Protein AF-A0A3S1MTW9-F1 (afdb_monomer_lite)

Secondary structure (DSSP, 8-state):
--TTSS-TTHHHHTTSPPGGGT--EEEEEETTEEEETTS-EEE--PPPP--TTTS-HHHHHHHHHHHHHHHHHHTSS------

Structure (mmCIF, N/CA/C/O backbone):
data_AF-A0A3S1MTW9-F1
#
_entry.id   AF-A0A3S1MTW9-F1
#
loop_
_atom_site.group_PDB
_atom_site.id
_atom_site.type_symbol
_atom_site.label_atom_id
_atom_site.label_alt_id
_atom_site.label_comp_id
_atom_site.label_asym_id
_atom_site.label_entity_id
_atom_site.label_seq_id
_atom_site.pdbx_PDB_ins_code
_atom_site.Cartn_x
_atom_site.Cartn_y
_atom_site.Cartn_z
_atom_site.occupancy
_atom_site.B_iso_or_equiv
_atom_site.auth_seq_id
_atom_site.auth_comp_id
_atom_site.auth_asym_id
_atom_site.auth_atom_id
_atom_site.pdbx_PDB_model_num
ATOM 1 N N . MET A 1 1 ? -18.197 -15.016 34.521 1.00 53.72 1 MET A N 1
ATOM 2 C CA . MET A 1 1 ? -16.927 -14.770 35.239 1.00 53.72 1 MET A CA 1
ATOM 3 C C . MET A 1 1 ? -16.070 -13.853 34.379 1.00 53.72 1 MET A C 1
ATOM 5 O O . MET A 1 1 ? -15.908 -14.137 33.200 1.00 53.72 1 MET A O 1
ATOM 9 N N . SER A 1 2 ? -15.620 -12.712 34.903 1.00 67.06 2 SER A N 1
ATOM 10 C CA . SER A 1 2 ? -14.790 -11.778 34.131 1.00 67.06 2 SER A CA 1
ATOM 11 C C . SER A 1 2 ? -13.352 -12.282 34.126 1.00 67.06 2 SER A C 1
ATOM 13 O O . SER A 1 2 ? -12.730 -12.324 35.182 1.00 67.06 2 SER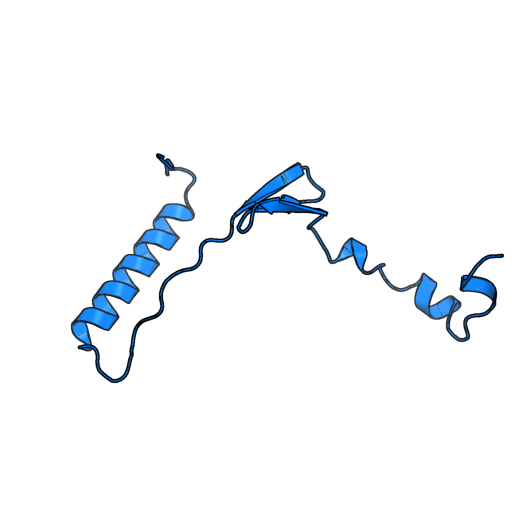 A O 1
ATOM 15 N N . VAL A 1 3 ? -12.813 -12.597 32.945 1.00 69.12 3 VAL A N 1
ATOM 16 C CA . VAL A 1 3 ? -11.405 -13.000 32.718 1.00 69.12 3 VAL A CA 1
ATOM 17 C C . VAL A 1 3 ? -10.404 -12.026 33.365 1.00 69.12 3 VAL A C 1
ATOM 19 O O . VAL A 1 3 ? -9.264 -12.373 33.645 1.00 69.12 3 VAL A O 1
ATOM 22 N N . ASN A 1 4 ? -10.827 -10.789 33.636 1.00 70.12 4 ASN A N 1
ATOM 23 C CA . ASN A 1 4 ? -9.994 -9.763 34.249 1.00 70.12 4 ASN A CA 1
ATOM 24 C C . ASN A 1 4 ? -9.849 -9.875 35.773 1.00 70.12 4 ASN A C 1
ATOM 26 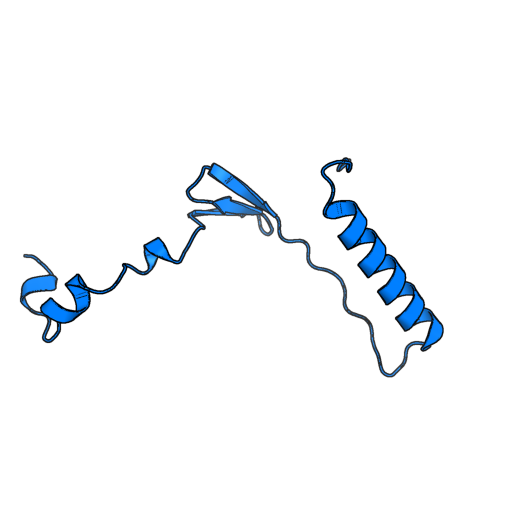O O . ASN A 1 4 ? -8.975 -9.205 36.313 1.00 70.12 4 ASN A O 1
ATOM 30 N N . ALA A 1 5 ? -10.682 -10.656 36.467 1.00 75.31 5 ALA A N 1
ATOM 31 C CA . ALA A 1 5 ? -10.598 -10.801 37.923 1.00 75.31 5 ALA A CA 1
ATOM 32 C C . ALA A 1 5 ? -9.382 -11.641 38.359 1.00 75.31 5 ALA A C 1
ATOM 34 O O . ALA A 1 5 ? -8.769 -11.327 39.375 1.00 75.31 5 ALA A O 1
ATOM 35 N N . ASP A 1 6 ? -8.982 -12.619 37.540 1.00 82.44 6 ASP A N 1
ATOM 36 C CA . ASP A 1 6 ? -7.934 -13.597 37.874 1.00 82.44 6 ASP A CA 1
ATOM 37 C C . ASP A 1 6 ? -6.538 -13.218 37.332 1.00 82.44 6 ASP A C 1
ATOM 39 O O . ASP A 1 6 ? -5.552 -13.927 37.533 1.00 82.44 6 ASP A O 1
ATOM 43 N N . LEU A 1 7 ? -6.415 -12.084 36.631 1.00 83.50 7 LEU A N 1
ATOM 44 C CA . LEU A 1 7 ? -5.161 -11.659 36.002 1.00 83.50 7 LEU A CA 1
ATOM 45 C C . LEU A 1 7 ? -4.269 -10.860 36.966 1.00 83.50 7 LEU A C 1
ATOM 47 O O . LEU A 1 7 ? -4.620 -9.757 37.389 1.00 83.50 7 LEU A O 1
ATOM 51 N N . LYS A 1 8 ? -3.035 -11.342 37.181 1.00 86.25 8 LYS A N 1
ATOM 52 C CA . LYS A 1 8 ? -1.980 -10.697 38.000 1.00 86.25 8 LYS A CA 1
ATOM 53 C C . LYS A 1 8 ? -1.756 -9.210 37.680 1.00 86.25 8 LYS A C 1
ATOM 55 O O . LYS A 1 8 ? -1.462 -8.421 38.573 1.00 86.25 8 LYS A O 1
ATOM 60 N N . PHE A 1 9 ? -1.916 -8.815 36.416 1.00 86.50 9 PHE A N 1
ATOM 61 C CA . PHE A 1 9 ? -1.701 -7.444 35.939 1.00 86.50 9 PHE A CA 1
ATOM 62 C C . PHE A 1 9 ? -2.982 -6.755 35.439 1.00 86.50 9 PHE A C 1
ATOM 64 O O . PHE A 1 9 ? -2.911 -5.815 34.648 1.00 86.50 9 PHE A O 1
ATOM 71 N N . ALA A 1 10 ? -4.166 -7.161 35.913 1.00 84.69 10 ALA A N 1
ATOM 72 C CA . ALA A 1 10 ? -5.450 -6.595 35.478 1.00 84.69 10 ALA A CA 1
ATOM 73 C C . ALA A 1 10 ? -5.521 -5.055 35.575 1.00 84.69 10 ALA A C 1
ATOM 75 O O . ALA A 1 10 ? -6.057 -4.396 34.682 1.00 84.69 10 ALA A O 1
ATOM 76 N N . LYS A 1 11 ? -4.934 -4.461 36.628 1.00 84.69 11 LYS A N 1
ATOM 77 C CA . LYS A 1 11 ? -4.829 -2.996 36.792 1.00 84.69 11 LYS A CA 1
ATOM 78 C C . LYS A 1 11 ? -3.937 -2.327 35.736 1.00 84.69 11 LYS A C 1
ATOM 80 O O . LYS A 1 11 ? -4.204 -1.189 35.364 1.00 84.69 11 LYS A O 1
ATOM 85 N N . ALA A 1 12 ? -2.873 -2.988 35.275 1.00 86.88 12 ALA A N 1
ATOM 86 C CA . ALA A 1 12 ? -2.012 -2.462 34.215 1.00 86.88 12 ALA A CA 1
ATOM 87 C C . ALA A 1 12 ? -2.708 -2.565 32.853 1.00 86.88 12 ALA A C 1
ATOM 89 O O . ALA A 1 12 ? -2.845 -1.553 32.177 1.00 86.88 12 ALA A O 1
ATOM 90 N N . ARG A 1 13 ? -3.300 -3.728 32.551 1.00 82.56 13 ARG A N 1
ATOM 91 C CA . ARG A 1 13 ? -4.065 -3.981 31.321 1.00 82.56 13 ARG A CA 1
ATOM 92 C C . ARG A 1 13 ? -5.199 -2.977 31.090 1.00 82.56 13 ARG A C 1
ATOM 94 O O . ARG A 1 13 ? -5.416 -2.553 29.966 1.00 82.56 13 ARG A O 1
ATOM 101 N N . LYS A 1 14 ? -5.909 -2.549 32.144 1.00 83.38 14 LYS A N 1
ATOM 102 C CA . LYS A 1 14 ? -6.964 -1.517 32.033 1.00 83.38 14 LYS A CA 1
ATOM 103 C C . LYS A 1 14 ? -6.454 -0.144 31.576 1.00 83.38 14 LYS A C 1
ATOM 105 O O . LYS A 1 14 ? -7.255 0.664 31.121 1.00 83.38 14 LYS A O 1
ATOM 110 N N . ARG A 1 15 ? -5.163 0.142 31.760 1.00 87.56 15 ARG A N 1
ATOM 111 C CA . ARG A 1 15 ? -4.529 1.406 31.356 1.00 87.56 15 ARG A CA 1
ATOM 112 C C . ARG A 1 15 ? -3.936 1.333 29.949 1.00 87.56 15 ARG A C 1
ATOM 114 O O . ARG A 1 15 ? -3.610 2.371 29.383 1.00 87.56 15 ARG A O 1
ATOM 121 N N . GLU A 1 16 ? -3.790 0.133 29.397 1.00 88.94 16 GLU A N 1
ATOM 122 C CA . GLU A 1 16 ? -3.280 -0.081 28.048 1.00 88.94 16 GLU A CA 1
ATOM 123 C C . GLU A 1 16 ? -4.387 0.145 27.020 1.00 88.94 16 GLU A C 1
ATOM 125 O O . GLU A 1 16 ? -5.551 -0.202 27.237 1.00 88.94 16 GLU A O 1
ATOM 130 N N . LYS A 1 17 ? -4.022 0.721 25.872 1.00 88.62 17 LYS A N 1
ATOM 131 C CA . LYS A 1 17 ? -4.942 0.764 24.739 1.00 88.62 17 LYS A CA 1
ATOM 132 C C . LYS A 1 17 ? -5.150 -0.660 24.221 1.00 88.62 17 LYS A C 1
ATOM 134 O O . LYS A 1 17 ? -4.177 -1.404 24.089 1.00 88.62 17 LYS A O 1
ATOM 139 N N . PRO A 1 18 ? -6.394 -1.052 23.906 1.00 85.06 18 PRO A N 1
ATOM 140 C CA . PRO A 1 18 ? -6.631 -2.352 23.308 1.00 85.06 18 PRO A CA 1
ATOM 141 C C . PRO A 1 18 ? -5.948 -2.410 21.937 1.00 85.06 18 PRO A C 1
ATOM 143 O O . PRO A 1 18 ? -5.896 -1.413 21.217 1.00 85.06 18 PRO A O 1
ATOM 146 N N . VAL A 1 19 ? -5.455 -3.589 21.551 1.00 83.81 19 VAL A N 1
ATOM 147 C CA . VAL A 1 19 ? -4.782 -3.811 20.254 1.00 83.81 19 VAL A CA 1
ATOM 148 C C . VAL A 1 19 ? -5.649 -3.345 19.084 1.00 83.81 19 VAL A C 1
ATOM 150 O O . VAL A 1 19 ? -5.145 -2.793 18.109 1.00 83.81 19 VAL A O 1
ATOM 153 N N . GLU A 1 20 ? -6.969 -3.482 19.206 1.00 84.12 20 GLU A N 1
ATOM 154 C CA . GLU A 1 20 ? -7.918 -3.014 18.200 1.00 84.12 20 GLU A CA 1
ATOM 155 C C . GLU A 1 20 ? -7.796 -1.509 17.906 1.00 84.12 20 GLU A C 1
ATOM 157 O O . GLU A 1 20 ? -8.039 -1.099 16.775 1.00 84.12 20 GLU A O 1
ATOM 162 N N . ALA A 1 21 ? -7.380 -0.686 18.873 1.00 87.88 21 ALA A N 1
ATOM 163 C CA . ALA A 1 21 ? -7.171 0.745 18.663 1.00 87.88 21 ALA A CA 1
ATOM 164 C C . ALA A 1 21 ? -5.989 1.034 17.720 1.00 87.88 21 ALA A C 1
ATOM 166 O O . ALA A 1 21 ? -5.896 2.130 17.173 1.00 87.88 21 ALA A O 1
ATOM 167 N N . HIS A 1 22 ? -5.098 0.059 17.523 1.00 88.75 22 HIS A N 1
ATOM 168 C CA . HIS A 1 22 ? -3.915 0.160 16.669 1.00 88.75 22 HIS A CA 1
ATOM 169 C C . HIS A 1 22 ? -4.084 -0.528 15.312 1.00 88.75 22 HIS A C 1
ATOM 171 O O . HIS A 1 22 ? -3.282 -0.293 14.413 1.00 88.75 22 HIS A O 1
ATOM 177 N N . VAL A 1 23 ? -5.118 -1.357 15.145 1.00 90.56 23 VAL A N 1
ATOM 178 C CA . VAL A 1 23 ? -5.405 -2.053 13.886 1.00 90.56 23 VAL A CA 1
ATOM 179 C C . VAL A 1 23 ? -6.549 -1.324 13.169 1.00 90.56 23 VAL A C 1
ATOM 181 O O . VAL A 1 23 ? -7.708 -1.480 13.567 1.00 90.56 23 VAL A O 1
ATOM 184 N N . PRO A 1 24 ? -6.265 -0.523 12.121 1.00 91.50 24 PRO A N 1
ATOM 185 C CA . PRO A 1 24 ? -7.285 0.254 11.410 1.00 91.50 24 PRO A CA 1
ATOM 186 C C . PRO A 1 24 ? -8.095 -0.586 10.411 1.00 91.50 24 PRO A C 1
ATOM 188 O O . PRO A 1 24 ? -9.022 -0.071 9.786 1.00 91.50 24 PRO A O 1
ATOM 191 N N . TYR A 1 25 ? -7.753 -1.865 10.255 1.00 93.38 25 TYR A N 1
ATOM 192 C CA . TYR A 1 25 ? -8.338 -2.791 9.292 1.00 93.38 25 TYR A CA 1
ATOM 193 C C . TYR A 1 25 ? -9.395 -3.688 9.940 1.00 93.38 25 TYR A C 1
ATOM 195 O O . TYR A 1 25 ? -9.315 -3.997 11.129 1.00 93.38 25 TYR A O 1
ATOM 203 N N . LEU A 1 26 ? -10.386 -4.095 9.149 1.00 93.31 26 LEU A N 1
ATOM 204 C CA . LEU A 1 26 ? -11.506 -4.922 9.592 1.00 93.31 26 LEU A CA 1
ATOM 205 C C . LEU A 1 26 ? -11.424 -6.340 9.020 1.00 93.31 26 LEU A C 1
ATOM 207 O O . LEU A 1 26 ? -11.457 -7.309 9.771 1.00 93.31 26 LEU A O 1
ATOM 211 N N . ARG A 1 27 ? -11.321 -6.463 7.691 1.00 92.31 27 ARG A N 1
ATOM 212 C CA . ARG A 1 27 ? -11.245 -7.752 6.987 1.00 92.31 27 ARG A CA 1
ATOM 213 C C . ARG A 1 27 ? -10.727 -7.591 5.563 1.00 92.31 27 ARG A C 1
ATOM 215 O O . ARG A 1 27 ? -10.846 -6.511 4.981 1.00 92.31 27 ARG A O 1
ATOM 222 N N . HIS A 1 28 ? -10.254 -8.692 4.990 1.00 95.38 28 HIS A N 1
ATOM 223 C CA . HIS A 1 28 ? -10.029 -8.799 3.552 1.00 95.38 28 HIS A CA 1
ATOM 224 C C . HIS A 1 28 ? -11.367 -8.844 2.798 1.00 95.38 28 HIS A C 1
ATOM 226 O O . HIS A 1 28 ? -12.342 -9.451 3.256 1.00 95.38 28 HIS A O 1
ATOM 232 N N . VAL A 1 29 ? -11.411 -8.166 1.654 1.00 95.62 29 VAL A N 1
ATOM 233 C CA . VAL A 1 29 ? -12.488 -8.283 0.654 1.00 95.62 29 VAL A CA 1
ATOM 234 C C . VAL A 1 29 ? -12.052 -9.223 -0.458 1.00 95.62 29 VAL A C 1
ATOM 236 O O . VAL A 1 29 ? -12.849 -10.031 -0.916 1.00 95.62 29 VAL A O 1
ATOM 239 N N . ASP A 1 30 ? -10.783 -9.117 -0.840 1.00 94.75 30 ASP A N 1
ATOM 240 C CA . ASP A 1 30 ? -10.126 -9.915 -1.865 1.00 94.75 30 ASP A CA 1
ATOM 241 C C . ASP A 1 30 ? -8.627 -10.034 -1.516 1.00 94.75 30 ASP A C 1
ATOM 243 O O . ASP A 1 30 ? -8.167 -9.432 -0.537 1.00 94.75 30 ASP A O 1
ATOM 247 N N . GLY A 1 31 ? -7.848 -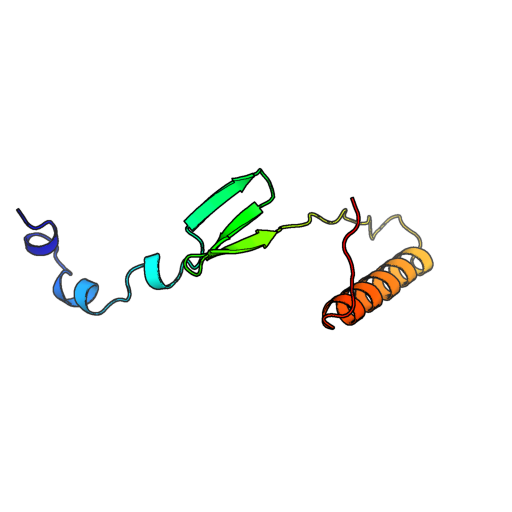10.775 -2.308 1.00 93.69 31 GLY A N 1
ATOM 248 C CA . GLY A 1 31 ? -6.421 -11.024 -2.071 1.00 93.69 31 GLY A CA 1
ATOM 249 C C . GLY A 1 31 ? -5.590 -9.752 -1.870 1.00 93.69 31 GLY A C 1
ATOM 250 O O . GLY A 1 31 ? -4.688 -9.736 -1.036 1.00 93.69 31 GLY A O 1
ATOM 251 N N . ASN A 1 32 ? -5.957 -8.661 -2.548 1.00 94.12 32 ASN A N 1
ATOM 252 C CA . ASN A 1 32 ? -5.223 -7.392 -2.524 1.00 94.12 32 ASN A CA 1
ATOM 253 C C . ASN A 1 32 ? -6.027 -6.223 -1.927 1.00 94.12 32 ASN A C 1
ATOM 255 O O . ASN A 1 32 ? -5.588 -5.076 -2.013 1.00 94.12 32 ASN A O 1
ATOM 259 N N . LEU A 1 33 ? -7.204 -6.483 -1.347 1.00 95.19 33 LEU A N 1
ATOM 260 C CA . LEU A 1 33 ? -8.123 -5.448 -0.863 1.00 95.19 33 LEU A CA 1
ATOM 261 C C . LEU A 1 33 ? -8.532 -5.689 0.591 1.00 95.19 33 LEU A C 1
ATOM 263 O O . LEU A 1 33 ? -8.990 -6.775 0.954 1.00 95.19 33 LEU A O 1
ATOM 267 N N . VAL A 1 34 ? -8.446 -4.642 1.411 1.00 95.88 34 VAL A N 1
ATOM 268 C CA . VAL A 1 34 ? -8.807 -4.668 2.834 1.00 95.88 34 VAL A CA 1
ATOM 269 C C . VAL A 1 34 ? -9.729 -3.496 3.167 1.00 95.88 34 VAL A C 1
ATOM 271 O O . VAL A 1 34 ? -9.508 -2.372 2.725 1.00 95.88 34 VAL A O 1
ATOM 274 N N . VAL A 1 35 ? -10.762 -3.749 3.969 1.00 96.81 35 VAL A N 1
ATOM 275 C CA . VAL A 1 35 ? -11.670 -2.707 4.477 1.00 96.81 35 VAL A CA 1
ATOM 276 C C . VAL A 1 35 ? -11.116 -2.111 5.765 1.00 96.81 35 VAL A C 1
ATOM 278 O O . VAL A 1 35 ? -10.672 -2.842 6.654 1.00 96.81 35 VAL A O 1
ATOM 281 N N . THR A 1 36 ? -11.182 -0.788 5.895 1.00 95.19 36 THR A N 1
ATOM 282 C CA . THR A 1 36 ? -10.869 -0.075 7.136 1.00 95.19 36 THR A CA 1
ATOM 283 C C . THR A 1 36 ? -12.082 -0.014 8.063 1.00 95.19 36 THR A C 1
ATOM 285 O O . THR A 1 36 ? -13.232 -0.104 7.635 1.00 95.19 36 THR A O 1
ATOM 288 N N . LYS A 1 37 ? -11.849 0.226 9.355 1.00 93.75 37 LYS A N 1
ATOM 289 C CA . LYS A 1 37 ? -12.925 0.456 10.338 1.00 93.75 37 LYS A CA 1
ATOM 290 C C . LYS A 1 37 ? -13.802 1.673 10.021 1.00 93.75 37 LYS A C 1
ATOM 292 O O . LYS A 1 37 ? -14.931 1.741 10.487 1.00 93.75 37 LYS A O 1
ATOM 297 N N . SER A 1 38 ? -13.292 2.615 9.230 1.00 93.12 38 SER A N 1
ATOM 298 C CA . SER A 1 38 ? -14.013 3.795 8.739 1.00 93.12 38 SER A CA 1
ATOM 299 C C . SER A 1 38 ? -14.804 3.552 7.446 1.00 93.12 38 SER A C 1
ATOM 301 O O . SER A 1 38 ? -15.411 4.485 6.934 1.00 93.12 38 SER A O 1
ATOM 303 N N . GLY A 1 39 ? -14.814 2.323 6.919 1.00 93.00 39 GLY A N 1
ATOM 304 C CA . GLY A 1 39 ? -15.570 1.962 5.717 1.00 93.00 39 GLY A CA 1
ATOM 305 C C . GLY A 1 39 ? -14.863 2.269 4.394 1.00 93.00 39 GLY A C 1
ATOM 306 O O . GLY A 1 39 ? -15.479 2.138 3.341 1.00 93.00 39 GLY A O 1
ATOM 307 N N . PHE A 1 40 ? -13.581 2.643 4.420 1.00 93.75 40 PHE A N 1
ATOM 308 C CA . PHE A 1 40 ? -12.782 2.816 3.206 1.00 93.75 40 PHE A CA 1
ATOM 309 C C . PHE A 1 40 ? -12.172 1.492 2.744 1.00 93.75 40 PHE A C 1
ATOM 311 O O . PHE A 1 40 ? -11.989 0.561 3.531 1.00 93.75 40 PHE A O 1
ATOM 318 N N . LEU A 1 41 ? -11.811 1.432 1.462 1.00 93.31 41 LEU A N 1
ATOM 319 C CA . LEU A 1 41 ? -11.026 0.343 0.892 1.00 93.31 41 LEU A CA 1
ATOM 320 C C . LEU A 1 41 ? -9.559 0.756 0.792 1.00 93.31 41 LEU A C 1
ATOM 322 O O . LEU A 1 41 ? -9.239 1.842 0.313 1.00 93.31 41 LEU A O 1
ATOM 326 N N . VAL A 1 42 ? -8.673 -0.138 1.219 1.00 92.94 42 VAL A N 1
ATOM 327 C CA . VAL A 1 42 ? -7.229 -0.039 1.019 1.00 92.94 42 VAL A CA 1
ATOM 328 C C . VAL A 1 42 ? -6.816 -1.149 0.068 1.00 92.94 42 VAL A C 1
ATOM 330 O O . VAL A 1 42 ? -7.025 -2.328 0.357 1.00 92.94 42 VAL A O 1
ATOM 333 N N . GLY A 1 43 ? -6.243 -0.756 -1.068 1.00 92.19 43 GLY A N 1
ATOM 334 C CA . GLY A 1 43 ? -5.675 -1.676 -2.044 1.00 92.19 43 GLY A CA 1
ATOM 335 C C . GLY A 1 43 ? -4.163 -1.765 -1.934 1.00 92.19 43 GLY A C 1
ATOM 336 O O . GLY A 1 43 ? -3.483 -0.760 -1.729 1.00 92.19 43 GLY A O 1
ATOM 337 N N . VAL A 1 44 ? -3.642 -2.978 -2.083 1.00 91.44 44 VAL A N 1
ATOM 338 C CA . VAL A 1 44 ? -2.209 -3.270 -2.073 1.00 91.44 44 VAL A CA 1
ATOM 339 C C . VAL A 1 44 ? -1.786 -3.677 -3.477 1.00 91.44 44 VAL A C 1
ATOM 341 O O . VAL A 1 44 ? -2.317 -4.625 -4.046 1.00 91.44 44 VAL A O 1
ATOM 344 N N . ILE A 1 45 ? -0.811 -2.961 -4.035 1.00 88.88 45 ILE A N 1
ATOM 345 C CA . ILE A 1 45 ? -0.228 -3.279 -5.340 1.00 88.88 45 ILE A CA 1
ATOM 346 C C . ILE A 1 45 ? 1.184 -3.798 -5.102 1.00 88.88 45 ILE A C 1
ATOM 348 O O . ILE A 1 45 ? 2.056 -3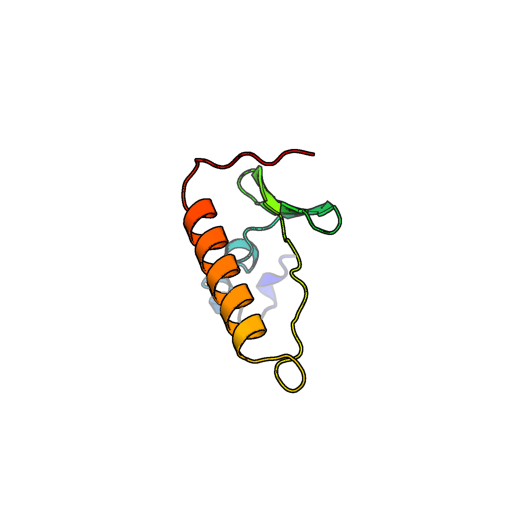.065 -4.630 1.00 88.88 45 ILE A O 1
ATOM 352 N N . GLN A 1 46 ? 1.415 -5.064 -5.439 1.00 90.31 46 GLN A N 1
ATOM 353 C CA . GLN A 1 46 ? 2.756 -5.628 -5.434 1.00 90.31 46 GLN A CA 1
ATOM 354 C C . GLN A 1 46 ? 3.506 -5.159 -6.682 1.00 90.31 46 GLN A C 1
ATOM 356 O O . GLN A 1 46 ? 3.074 -5.393 -7.808 1.00 90.31 46 GLN A O 1
ATOM 361 N N . LEU A 1 47 ? 4.648 -4.508 -6.478 1.00 87.12 47 LEU A N 1
ATOM 362 C CA . LEU A 1 47 ? 5.543 -4.122 -7.563 1.00 87.12 47 LEU A CA 1
ATOM 363 C C . LEU A 1 47 ? 6.638 -5.175 -7.726 1.00 87.12 47 LEU A C 1
ATOM 365 O O . LEU A 1 47 ? 7.201 -5.650 -6.738 1.00 87.12 47 LEU A O 1
ATOM 369 N N . GLY A 1 48 ? 6.960 -5.513 -8.974 1.00 89.12 48 GLY A N 1
ATOM 370 C CA . GLY A 1 48 ? 8.093 -6.380 -9.286 1.00 89.12 48 GLY A CA 1
ATOM 371 C C . GLY A 1 48 ? 9.425 -5.772 -8.830 1.00 89.12 48 GLY A C 1
ATOM 372 O O . GLY A 1 48 ? 9.621 -4.555 -8.883 1.00 89.12 48 GLY A O 1
ATOM 373 N N . GLY A 1 49 ? 10.340 -6.631 -8.378 1.00 89.62 49 GLY A N 1
ATOM 374 C CA . GLY A 1 49 ? 11.720 -6.257 -8.065 1.00 89.62 49 GLY A CA 1
ATOM 375 C C . GLY A 1 49 ? 12.597 -6.140 -9.316 1.00 89.62 49 GLY A C 1
ATOM 376 O O . GLY A 1 49 ? 12.207 -6.562 -10.403 1.00 89.62 49 GLY A O 1
ATOM 377 N N . LEU A 1 50 ? 13.799 -5.581 -9.151 1.00 89.50 50 LEU A N 1
ATOM 378 C CA . LEU A 1 50 ? 14.811 -5.474 -10.207 1.00 89.50 50 LEU A CA 1
ATOM 379 C C . LEU A 1 50 ? 16.141 -6.070 -9.727 1.00 89.50 50 LEU A C 1
ATOM 381 O O . LEU A 1 50 ? 16.507 -5.847 -8.569 1.00 89.50 50 LEU A O 1
ATOM 385 N N . PRO A 1 51 ? 16.878 -6.801 -10.582 1.00 91.88 51 PRO A N 1
ATOM 386 C CA . PRO A 1 51 ? 18.175 -7.350 -10.216 1.00 91.88 51 PRO A CA 1
ATOM 387 C C . PRO A 1 51 ? 19.251 -6.261 -10.302 1.00 91.88 51 PRO A C 1
ATOM 389 O O . PRO A 1 51 ? 19.710 -5.902 -11.381 1.00 91.88 51 PRO A O 1
ATOM 392 N N . PHE A 1 52 ? 19.675 -5.739 -9.151 1.00 89.69 52 PHE A N 1
ATOM 393 C CA . PHE A 1 52 ? 20.644 -4.637 -9.082 1.00 89.69 52 PHE A CA 1
ATOM 394 C C . PHE A 1 52 ? 22.050 -4.996 -9.579 1.00 89.69 52 PHE A C 1
ATOM 396 O O . PHE A 1 52 ? 22.784 -4.115 -10.003 1.00 89.69 52 PHE A O 1
ATOM 403 N N . GLN A 1 53 ? 22.443 -6.269 -9.496 1.00 91.81 53 GLN A N 1
ATOM 404 C CA . GLN A 1 53 ? 23.815 -6.696 -9.797 1.00 91.81 53 GLN A CA 1
ATOM 405 C C . GLN A 1 53 ? 24.062 -6.960 -11.283 1.00 91.81 53 GLN A C 1
ATOM 407 O O . GLN A 1 53 ? 25.193 -6.845 -11.741 1.00 91.81 53 GLN A O 1
ATOM 412 N N . THR A 1 54 ? 23.027 -7.359 -12.023 1.00 95.00 54 THR A N 1
ATOM 413 C CA . THR A 1 54 ? 23.165 -7.824 -13.412 1.00 95.00 54 THR A CA 1
ATOM 414 C C . THR A 1 54 ? 22.504 -6.897 -14.420 1.00 95.00 54 THR A C 1
ATOM 416 O O . THR A 1 54 ? 22.743 -7.039 -15.615 1.00 95.00 54 THR A O 1
ATOM 419 N N . MET A 1 55 ? 21.631 -5.993 -13.969 1.00 94.88 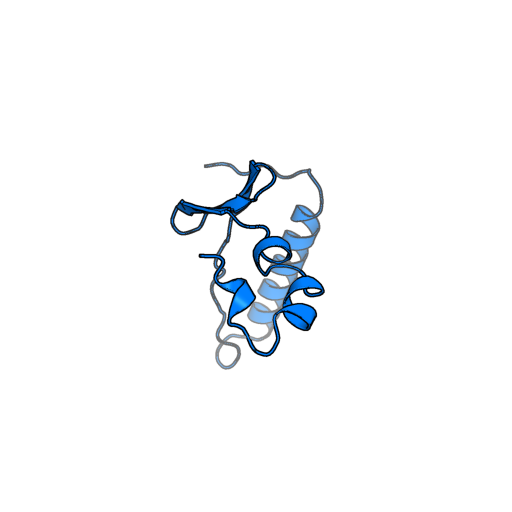55 MET A N 1
ATOM 420 C CA . MET A 1 55 ? 20.983 -5.030 -14.850 1.00 94.88 55 MET A CA 1
ATOM 421 C C . MET A 1 55 ? 21.875 -3.808 -15.049 1.00 94.88 55 MET A C 1
ATOM 423 O O . MET A 1 55 ? 22.588 -3.398 -14.135 1.00 94.88 55 MET A O 1
ATOM 427 N N . ASP A 1 56 ? 21.806 -3.219 -16.240 1.00 95.75 56 ASP A N 1
ATOM 428 C CA . ASP A 1 56 ? 22.525 -1.986 -16.533 1.00 95.75 56 ASP A CA 1
ATOM 429 C C . ASP A 1 56 ? 22.101 -0.844 -15.591 1.00 95.75 56 ASP A C 1
ATOM 431 O O . ASP A 1 56 ? 20.922 -0.671 -15.255 1.00 95.75 56 ASP A O 1
ATOM 435 N N . GLN A 1 57 ? 23.081 -0.042 -15.174 1.00 94.88 57 GLN A N 1
ATOM 436 C CA . GLN A 1 57 ? 22.883 1.037 -14.215 1.00 94.88 57 GLN A CA 1
ATOM 437 C C . GLN A 1 57 ? 21.989 2.144 -14.785 1.00 94.88 57 GLN A C 1
ATOM 439 O O . GLN A 1 57 ? 21.196 2.731 -14.041 1.00 94.88 57 GLN A O 1
ATOM 444 N N . ALA A 1 58 ? 22.085 2.439 -16.087 1.00 95.69 58 ALA A N 1
ATOM 445 C CA . ALA A 1 58 ? 21.237 3.456 -16.702 1.00 95.69 58 ALA A CA 1
ATOM 446 C C . ALA A 1 58 ? 19.768 3.009 -16.715 1.00 95.69 58 ALA A C 1
ATOM 448 O O . ALA A 1 58 ? 18.887 3.803 -16.378 1.00 95.69 58 ALA A O 1
ATOM 449 N N . GLU A 1 59 ? 19.506 1.730 -16.990 1.00 94.56 59 GLU A N 1
ATOM 450 C CA . GLU A 1 59 ? 18.164 1.142 -16.921 1.00 94.56 59 GLU A CA 1
ATOM 451 C C . GLU A 1 59 ? 17.602 1.143 -15.486 1.00 94.56 59 GLU A C 1
ATOM 453 O O . GLU A 1 59 ? 16.451 1.536 -15.268 1.00 94.56 59 GLU A O 1
ATOM 458 N N . LEU A 1 60 ? 18.412 0.775 -14.483 1.00 94.88 60 LEU A N 1
ATOM 459 C CA . LEU A 1 60 ? 18.029 0.858 -13.063 1.00 94.88 60 LEU A CA 1
ATOM 460 C C . LEU A 1 60 ? 17.614 2.281 -12.677 1.00 94.88 60 LEU A C 1
ATOM 462 O O . LEU A 1 60 ? 16.543 2.489 -12.097 1.00 94.88 60 LEU A O 1
ATOM 466 N N . ASN A 1 61 ? 18.447 3.260 -13.029 1.00 94.50 61 ASN A N 1
ATOM 467 C CA . ASN A 1 61 ? 18.193 4.665 -12.739 1.00 94.50 61 ASN A CA 1
ATOM 468 C C . ASN A 1 61 ? 16.927 5.154 -13.453 1.00 94.50 61 ASN A C 1
ATOM 470 O O . ASN A 1 61 ? 16.082 5.785 -12.821 1.00 94.50 61 ASN A O 1
ATOM 474 N N . ASN A 1 62 ? 16.745 4.819 -14.733 1.00 95.12 62 ASN A N 1
ATOM 475 C CA . ASN A 1 62 ? 15.562 5.201 -15.504 1.00 95.12 62 ASN A CA 1
ATOM 476 C C . ASN A 1 62 ? 14.271 4.680 -14.843 1.00 95.12 62 ASN A C 1
ATOM 478 O O . ASN A 1 62 ? 13.344 5.448 -14.574 1.00 95.12 62 ASN A O 1
ATOM 482 N N . ARG A 1 63 ? 14.238 3.400 -14.445 1.00 92.69 63 ARG A N 1
ATOM 483 C CA . ARG A 1 63 ? 13.089 2.829 -13.718 1.00 92.69 63 ARG A CA 1
ATOM 484 C C . ARG A 1 63 ? 12.848 3.504 -12.372 1.00 92.69 63 ARG A C 1
ATOM 486 O O . ARG A 1 63 ? 11.694 3.761 -12.024 1.00 92.69 63 ARG A O 1
ATOM 493 N N . MET A 1 64 ? 13.906 3.817 -11.623 1.00 92.69 64 MET A N 1
ATOM 494 C CA . MET A 1 64 ? 13.796 4.556 -10.363 1.00 92.69 64 MET A CA 1
ATOM 495 C C . MET A 1 64 ? 13.176 5.944 -10.578 1.00 92.69 64 MET A C 1
ATOM 497 O O . MET A 1 64 ? 12.250 6.318 -9.851 1.00 92.69 64 MET A O 1
ATOM 501 N N . PHE A 1 65 ? 13.649 6.696 -11.577 1.00 95.38 65 PHE A N 1
ATOM 502 C CA . PHE A 1 65 ? 13.121 8.020 -11.904 1.00 95.38 65 PHE A CA 1
ATOM 503 C C . PHE A 1 65 ? 11.651 7.953 -12.309 1.00 95.38 65 PHE A C 1
ATOM 505 O O . PHE A 1 65 ? 10.835 8.671 -11.728 1.00 95.38 65 PHE A O 1
ATOM 512 N N . ASN A 1 66 ? 11.296 7.043 -13.216 1.00 93.44 66 ASN A N 1
ATOM 513 C CA . ASN A 1 66 ? 9.914 6.861 -13.656 1.00 93.44 66 ASN A CA 1
ATOM 514 C C . ASN A 1 66 ? 8.998 6.520 -12.478 1.00 93.44 66 ASN A C 1
ATOM 516 O O . ASN A 1 66 ? 7.970 7.170 -12.299 1.00 93.44 66 ASN A O 1
ATOM 520 N N . ARG A 1 67 ? 9.405 5.588 -11.603 1.00 91.12 67 ARG A N 1
ATOM 521 C CA . ARG A 1 67 ? 8.615 5.201 -10.425 1.00 91.12 67 ARG A CA 1
ATOM 522 C C . ARG A 1 67 ? 8.397 6.366 -9.460 1.00 91.12 67 ARG A C 1
ATOM 524 O O . ARG A 1 67 ? 7.287 6.563 -8.969 1.00 91.12 67 ARG A O 1
ATOM 531 N N . ASN A 1 68 ? 9.435 7.158 -9.201 1.00 92.88 68 ASN A N 1
ATOM 532 C CA . ASN A 1 68 ? 9.320 8.340 -8.348 1.00 92.88 68 ASN A CA 1
ATOM 533 C C . ASN A 1 68 ? 8.377 9.390 -8.947 1.00 92.88 68 ASN A C 1
ATOM 535 O O . ASN A 1 68 ? 7.619 10.023 -8.212 1.00 92.88 68 ASN A O 1
ATOM 539 N N . THR A 1 69 ? 8.407 9.578 -10.266 1.00 92.69 69 THR A N 1
ATOM 540 C CA . THR A 1 69 ? 7.477 10.471 -10.969 1.00 92.69 69 THR A CA 1
ATOM 541 C C . THR A 1 69 ? 6.043 9.957 -10.871 1.00 92.69 69 THR A C 1
ATOM 543 O O . THR A 1 69 ? 5.151 10.722 -10.514 1.00 92.69 69 THR A O 1
ATOM 546 N N . THR A 1 70 ? 5.814 8.657 -11.075 1.00 89.25 70 THR A N 1
ATOM 547 C CA . THR A 1 70 ? 4.490 8.042 -10.901 1.00 89.25 70 THR A CA 1
ATOM 548 C C . THR A 1 70 ? 3.938 8.277 -9.495 1.00 89.25 70 THR A C 1
ATOM 550 O O . THR A 1 70 ? 2.804 8.728 -9.361 1.00 89.25 70 THR A O 1
ATOM 553 N N . PHE A 1 71 ? 4.732 8.051 -8.441 1.00 88.62 71 PHE A N 1
ATOM 554 C CA . PHE A 1 71 ? 4.279 8.285 -7.065 1.00 88.62 71 PHE A CA 1
ATOM 555 C C . PHE A 1 71 ? 3.958 9.753 -6.773 1.00 88.62 71 PHE A C 1
ATOM 557 O O . PHE A 1 71 ? 2.979 10.035 -6.086 1.00 88.62 71 PHE A O 1
ATOM 564 N N . ARG A 1 72 ? 4.738 10.694 -7.318 1.00 89.50 72 ARG A N 1
ATOM 565 C CA . ARG A 1 72 ? 4.424 12.126 -7.207 1.00 89.50 72 ARG A CA 1
ATOM 566 C C . ARG A 1 72 ? 3.127 12.489 -7.922 1.00 89.50 72 ARG A C 1
ATOM 568 O O . ARG A 1 72 ? 2.368 13.296 -7.409 1.00 89.50 72 ARG A O 1
ATOM 575 N N . ASN A 1 73 ? 2.842 11.877 -9.067 1.00 87.56 73 ASN A N 1
ATOM 576 C CA . ASN A 1 73 ? 1.595 12.135 -9.786 1.00 87.56 73 ASN A CA 1
ATOM 577 C C . ASN A 1 73 ? 0.378 11.587 -9.020 1.00 87.56 73 ASN A C 1
ATOM 579 O O . ASN A 1 73 ? -0.652 12.258 -8.945 1.00 87.56 73 ASN A O 1
ATOM 583 N N . LEU A 1 74 ? 0.521 10.412 -8.394 1.00 86.81 74 LEU A N 1
ATOM 584 C CA . LEU A 1 74 ? -0.513 9.788 -7.559 1.00 86.81 74 LEU A CA 1
ATOM 585 C C . LEU A 1 74 ? -0.795 10.538 -6.249 1.00 86.81 74 LEU A C 1
ATOM 587 O O . LEU A 1 74 ? -1.866 10.356 -5.676 1.00 86.81 74 LEU A O 1
ATOM 591 N N . SER A 1 75 ? 0.125 11.377 -5.758 1.00 85.25 75 SER A N 1
ATOM 592 C CA . SER A 1 75 ? -0.144 12.198 -4.566 1.00 85.25 75 SER A CA 1
ATOM 593 C C . SER A 1 75 ? -1.149 13.322 -4.834 1.00 85.25 75 SER A C 1
ATOM 595 O O . SER A 1 75 ? -1.659 13.937 -3.898 1.00 85.25 75 SER A O 1
ATOM 597 N N . THR A 1 76 ? -1.455 13.582 -6.105 1.00 83.56 76 THR A N 1
ATOM 598 C CA . THR A 1 76 ? -2.524 14.487 -6.521 1.00 83.56 76 THR A CA 1
ATOM 599 C C . THR A 1 76 ? -3.793 13.686 -6.791 1.00 83.56 76 THR A C 1
ATOM 601 O O . THR A 1 76 ? -3.721 12.586 -7.322 1.00 83.56 76 THR A O 1
ATOM 604 N N . SER A 1 77 ? -4.979 14.237 -6.531 1.00 76.50 77 SER A N 1
ATOM 605 C CA . SER A 1 77 ? -6.251 13.556 -6.843 1.00 76.50 77 SER A CA 1
ATOM 606 C C . SER A 1 77 ? -6.583 13.504 -8.346 1.00 76.50 77 SER A C 1
ATOM 608 O O . SER A 1 77 ? -7.720 13.228 -8.718 1.00 76.50 77 SER A O 1
ATOM 610 N N . ARG A 1 78 ? -5.626 13.820 -9.231 1.00 79.00 78 ARG A N 1
ATOM 611 C CA . ARG A 1 78 ? -5.817 13.935 -10.686 1.00 79.00 78 ARG A CA 1
ATOM 612 C C . ARG A 1 78 ? -5.342 12.684 -11.424 1.00 79.00 78 ARG A C 1
ATOM 614 O O . ARG A 1 78 ? -4.613 12.781 -12.408 1.00 79.00 78 ARG A O 1
ATOM 621 N N . PHE A 1 79 ? -5.755 11.514 -10.960 1.00 76.88 79 PHE A N 1
ATOM 622 C CA . PHE A 1 79 ? -5.536 10.257 -11.668 1.00 76.88 79 PHE A CA 1
ATOM 623 C C . PHE A 1 79 ? -6.862 9.521 -11.841 1.00 76.88 79 PHE A C 1
ATOM 625 O O . PHE A 1 79 ? -7.772 9.650 -11.026 1.00 76.88 79 PHE A O 1
ATOM 632 N N . ALA A 1 80 ? -6.960 8.750 -12.917 1.00 74.31 80 ALA A N 1
ATOM 633 C CA . ALA A 1 80 ? -8.065 7.840 -13.160 1.00 74.31 80 ALA A CA 1
ATOM 634 C C . ALA A 1 80 ? -7.494 6.428 -13.271 1.00 74.31 80 ALA A C 1
ATOM 636 O O . ALA A 1 80 ? -6.514 6.204 -13.982 1.00 74.31 80 ALA A O 1
ATOM 637 N N . ALA A 1 81 ? -8.089 5.495 -12.534 1.00 70.06 81 ALA A N 1
ATOM 638 C CA . ALA A 1 81 ? -7.844 4.077 -12.721 1.00 70.06 81 ALA A CA 1
ATOM 639 C C . ALA A 1 81 ? -8.849 3.568 -13.758 1.00 70.06 81 ALA A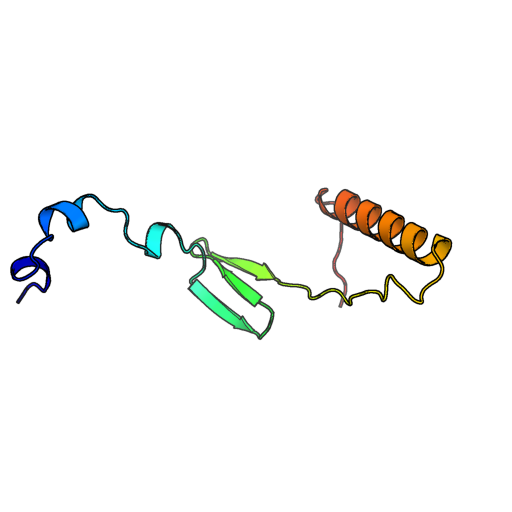 C 1
ATOM 641 O O . ALA A 1 81 ? -10.054 3.733 -13.576 1.00 70.06 81 ALA A O 1
ATOM 642 N N . TYR A 1 82 ? -8.345 2.989 -14.842 1.00 65.88 82 TYR A N 1
ATOM 643 C CA . TYR A 1 82 ? -9.151 2.329 -15.866 1.00 65.88 82 TYR A CA 1
ATOM 644 C C . TYR A 1 82 ? -8.948 0.815 -15.754 1.00 65.88 82 TYR A C 1
ATOM 646 O O . TYR A 1 82 ? -7.870 0.378 -15.343 1.00 65.88 82 TYR A O 1
ATOM 654 N N . ALA A 1 83 ? -9.996 0.051 -16.066 1.00 55.91 83 ALA A N 1
ATOM 655 C CA . ALA A 1 83 ? -10.009 -1.412 -16.058 1.00 55.91 83 ALA A CA 1
ATOM 656 C C . ALA A 1 83 ? -9.796 -1.971 -17.467 1.00 55.91 83 ALA A C 1
ATOM 658 O O . ALA A 1 83 ? -10.291 -1.326 -18.422 1.00 55.91 83 ALA A O 1
#

Sequence (83 aa):
MSVNADLKFAKARKREKPVEAHVPYLRHVDGNLVVTKSGFLVGVIQLGGLPFQTMDQAELNNRMFNRNTTFRNLSTSRFAAYA

Foldseek 3Di:
DDPLVPDPCSVVVVVDDPVVVVDQWDDAPDPFWTAGPVGDIDGDDDDDDDDPPPDDPVVVVVVVVVVVVVVVVVVDPPDDDDD

Radius of gyration: 22.18 Å; chains: 1; bounding box: 41×29×55 Å

pLDDT: mean 87.65, std 8.82, range [53.72, 96.81]